Protein AF-A0A382J3R8-F1 (afdb_monomer)

Solvent-accessible surface area (backbone atoms only — not comparable to full-atom values): 2323 Å² total; per-residue (Å²): 123,49,76,52,97,90,33,80,30,58,73,95,46,60,64,59,62,31,44,44,70,34,90,90,34,47,70,71,54,26,48,48,59,63,71,72,110

Structure (mmCIF, N/CA/C/O backbone):
data_AF-A0A382J3R8-F1
#
_entry.id   AF-A0A382J3R8-F1
#
loop_
_atom_site.group_PDB
_atom_site.id
_atom_site.type_symbol
_atom_site.label_atom_id
_atom_site.label_alt_id
_atom_site.label_comp_id
_atom_site.label_asym_id
_atom_site.label_entity_id
_atom_site.label_seq_id
_atom_site.pdbx_PDB_ins_code
_atom_site.Cartn_x
_atom_site.Cartn_y
_atom_site.Cartn_z
_atom_site.occupancy
_atom_site.B_iso_or_equiv
_atom_site.auth_seq_id
_atom_site.auth_comp_i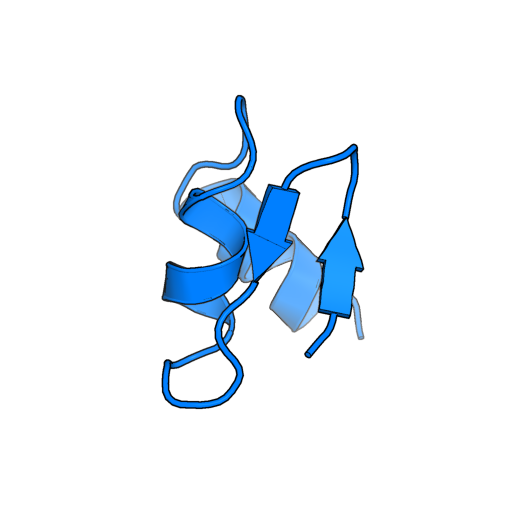d
_atom_site.auth_asym_id
_atom_site.auth_atom_id
_atom_site.pdbx_PDB_model_num
ATOM 1 N N . MET A 1 1 ? -2.000 -17.631 0.386 1.00 58.00 1 MET A N 1
ATOM 2 C CA . MET A 1 1 ? -1.729 -17.015 -0.924 1.00 58.00 1 MET A CA 1
ATOM 3 C C . MET A 1 1 ? -2.999 -16.329 -1.392 1.00 58.00 1 MET A C 1
ATOM 5 O O . MET A 1 1 ? -3.977 -17.013 -1.668 1.00 58.00 1 MET A O 1
ATOM 9 N N . ALA A 1 2 ? -3.031 -14.997 -1.372 1.00 70.25 2 ALA A N 1
ATOM 10 C CA . ALA A 1 2 ? -4.190 -14.222 -1.817 1.00 70.25 2 ALA A CA 1
ATOM 11 C C . ALA A 1 2 ? -3.863 -13.557 -3.159 1.00 70.25 2 ALA A C 1
ATOM 13 O O . ALA A 1 2 ? -2.787 -12.980 -3.312 1.00 70.25 2 ALA A O 1
ATOM 14 N N . MET A 1 3 ? -4.773 -13.640 -4.128 1.00 71.75 3 MET A N 1
ATOM 15 C CA . MET A 1 3 ? -4.619 -12.989 -5.429 1.00 71.75 3 MET A CA 1
ATOM 16 C C . MET A 1 3 ? -5.575 -11.801 -5.496 1.00 71.75 3 MET A C 1
ATOM 18 O O . MET A 1 3 ? -6.790 -11.982 -5.461 1.00 71.75 3 MET A O 1
ATOM 22 N N . ILE A 1 4 ? -5.030 -10.587 -5.570 1.00 73.12 4 ILE A N 1
ATOM 23 C CA . ILE A 1 4 ? -5.813 -9.348 -5.674 1.00 73.12 4 ILE A CA 1
ATOM 24 C C . ILE A 1 4 ? -5.428 -8.656 -6.976 1.00 73.12 4 ILE A C 1
ATOM 26 O O . ILE A 1 4 ? -4.259 -8.357 -7.202 1.00 73.12 4 ILE A O 1
ATOM 30 N N . SER A 1 5 ? -6.413 -8.410 -7.844 1.00 74.69 5 SER A N 1
ATOM 31 C CA . SER A 1 5 ? -6.228 -7.721 -9.132 1.00 74.69 5 SER A CA 1
ATOM 32 C C . SER A 1 5 ? -5.131 -8.324 -10.033 1.00 74.69 5 SER A C 1
ATOM 34 O O . SER A 1 5 ? -4.444 -7.602 -10.750 1.00 74.69 5 SER A O 1
ATOM 36 N N . GLY A 1 6 ? 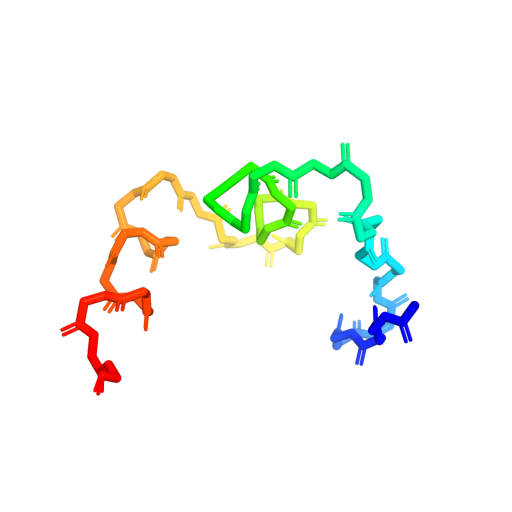-4.926 -9.645 -9.979 1.00 72.19 6 GLY A N 1
ATOM 37 C CA . GLY A 1 6 ? -3.861 -10.312 -10.739 1.00 72.19 6 GLY A CA 1
ATOM 38 C C . GLY A 1 6 ? -2.479 -10.290 -10.075 1.00 72.19 6 GLY A C 1
ATOM 39 O O . GLY A 1 6 ? -1.541 -10.866 -10.619 1.00 72.19 6 GLY A O 1
ATOM 40 N N . VAL A 1 7 ? -2.347 -9.678 -8.894 1.00 75.69 7 VAL A N 1
ATOM 41 C CA . VAL A 1 7 ? -1.105 -9.639 -8.117 1.00 75.69 7 VAL A CA 1
ATOM 42 C C . VAL A 1 7 ? -1.151 -10.664 -6.991 1.00 75.69 7 VAL A C 1
ATOM 44 O O . VAL A 1 7 ? -2.115 -10.750 -6.229 1.00 75.69 7 VAL A O 1
ATOM 47 N N . ASN A 1 8 ? -0.077 -11.442 -6.889 1.00 79.62 8 ASN A N 1
ATOM 48 C CA . ASN A 1 8 ? 0.113 -12.419 -5.832 1.00 79.62 8 ASN A CA 1
ATOM 49 C C . ASN A 1 8 ? 0.620 -11.732 -4.556 1.00 79.62 8 ASN A C 1
ATOM 51 O O . ASN A 1 8 ? 1.724 -11.182 -4.536 1.00 79.62 8 ASN A O 1
ATOM 55 N N . ILE A 1 9 ? -0.186 -11.767 -3.496 1.00 80.62 9 ILE A N 1
ATOM 56 C CA . ILE A 1 9 ? 0.136 -11.16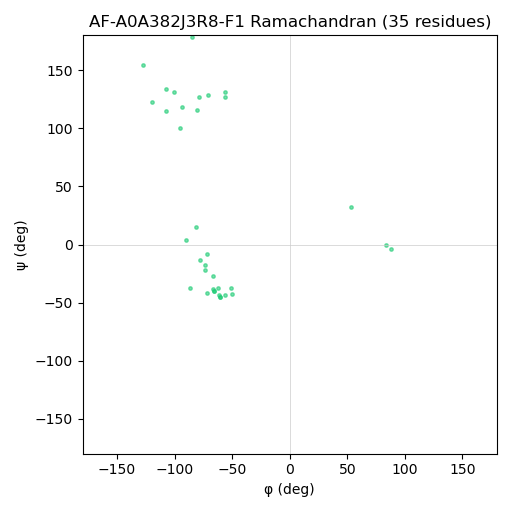7 -2.205 1.00 80.62 9 ILE A CA 1
ATOM 57 C C . ILE A 1 9 ? 0.770 -12.235 -1.303 1.00 80.62 9 ILE A C 1
ATOM 59 O O . ILE A 1 9 ? 0.107 -13.225 -0.970 1.00 80.62 9 ILE A O 1
ATOM 63 N N . PRO A 1 10 ? 2.034 -12.043 -0.877 1.00 74.56 10 PRO A N 1
ATOM 64 C CA . PRO A 1 10 ? 2.703 -12.972 0.020 1.00 74.56 10 PRO A CA 1
ATOM 65 C C . PRO A 1 10 ? 2.105 -12.887 1.431 1.00 74.56 10 PRO A C 1
ATOM 67 O O . PRO A 1 10 ? 2.033 -11.813 2.025 1.00 74.56 10 PRO A O 1
ATOM 70 N N . ASP A 1 11 ? 1.731 -14.040 1.979 1.00 74.62 11 ASP A N 1
ATOM 71 C CA . ASP A 1 11 ? 1.197 -14.210 3.342 1.00 74.62 11 ASP A CA 1
ATOM 72 C C . ASP A 1 11 ? 2.270 -14.067 4.432 1.00 74.62 11 ASP A C 1
ATOM 74 O O . ASP A 1 11 ? 1.969 -13.701 5.563 1.00 74.62 11 ASP A O 1
ATOM 78 N N . ASN A 1 12 ? 3.543 -14.257 4.080 1.00 79.25 12 ASN A N 1
ATOM 79 C CA . ASN A 1 12 ? 4.666 -14.152 5.013 1.00 79.25 12 ASN A CA 1
ATOM 80 C C . ASN A 1 12 ? 5.132 -12.699 5.273 1.00 79.25 12 ASN A C 1
ATOM 82 O O . ASN A 1 12 ? 6.242 -12.460 5.752 1.00 79.25 12 ASN A O 1
ATOM 86 N N . LYS A 1 13 ? 4.319 -11.699 4.902 1.00 78.88 13 LYS A N 1
ATOM 87 C CA . LYS A 1 13 ? 4.594 -10.267 5.105 1.00 78.88 13 LYS A CA 1
ATOM 88 C C . LYS A 1 13 ? 3.423 -9.595 5.811 1.00 78.88 13 LYS A C 1
ATOM 90 O O . LYS A 1 13 ? 2.277 -10.008 5.681 1.00 78.88 13 LYS A O 1
ATOM 95 N N . ARG A 1 14 ? 3.703 -8.489 6.511 1.00 82.88 14 ARG A N 1
ATOM 96 C CA . ARG A 1 14 ? 2.644 -7.625 7.055 1.00 82.88 14 ARG A CA 1
ATOM 97 C C . ARG A 1 14 ? 1.718 -7.181 5.919 1.00 82.88 14 ARG A C 1
ATOM 99 O O . ARG A 1 14 ? 2.205 -6.662 4.914 1.00 82.88 14 ARG A O 1
ATOM 106 N N . ILE A 1 15 ? 0.405 -7.316 6.118 1.00 84.19 15 ILE A N 1
ATOM 107 C CA . ILE A 1 15 ? -0.641 -6.961 5.140 1.00 84.19 15 ILE A CA 1
ATOM 108 C C . IL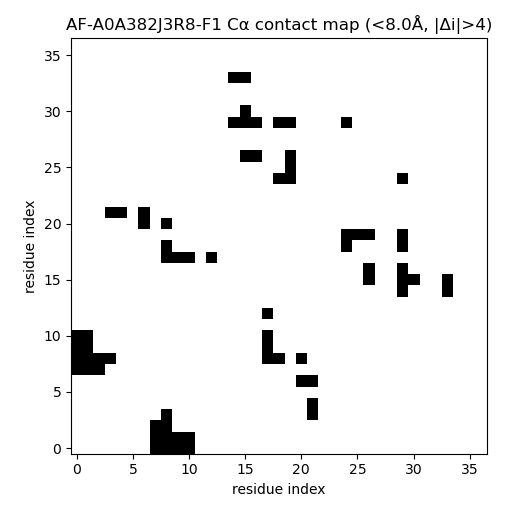E A 1 15 ? -0.464 -5.538 4.583 1.00 84.19 15 ILE A C 1
ATOM 110 O O . ILE A 1 15 ? -0.589 -5.337 3.382 1.00 84.19 15 ILE A O 1
ATOM 114 N N . ASN A 1 16 ? -0.041 -4.578 5.413 1.00 84.62 16 ASN A N 1
ATOM 115 C CA . ASN A 1 16 ? 0.328 -3.211 5.006 1.00 84.62 16 ASN A CA 1
ATOM 116 C C . ASN A 1 16 ? 1.316 -3.160 3.831 1.00 84.62 16 ASN A C 1
ATOM 118 O O . ASN A 1 16 ? 1.172 -2.317 2.950 1.00 84.62 16 ASN A O 1
ATOM 122 N N . 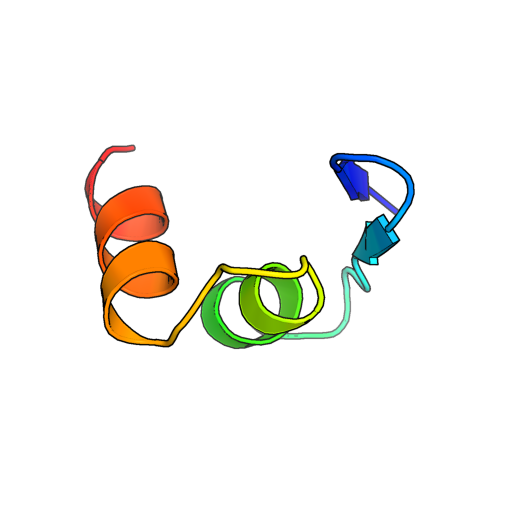ILE A 1 17 ? 2.331 -4.024 3.838 1.00 85.56 17 ILE A N 1
ATOM 123 C CA . ILE A 1 17 ? 3.374 -4.061 2.809 1.00 85.56 17 ILE A CA 1
ATOM 124 C C . ILE A 1 17 ? 2.906 -4.934 1.653 1.00 85.56 17 ILE A C 1
ATOM 126 O O . ILE A 1 17 ? 3.158 -4.622 0.494 1.00 85.56 17 ILE A O 1
ATOM 130 N N . ALA A 1 18 ? 2.198 -6.012 1.973 1.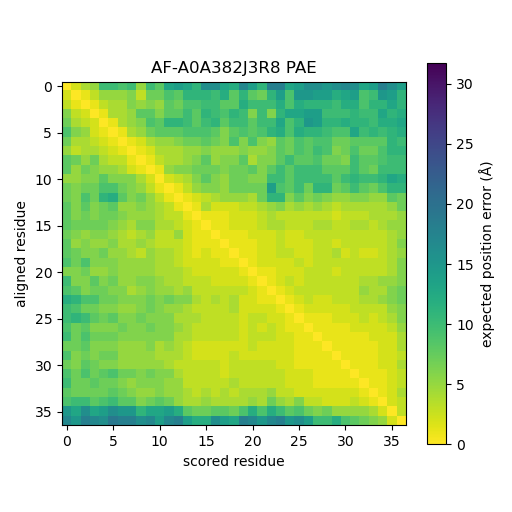00 85.81 18 ALA A N 1
ATOM 131 C CA . ALA A 1 18 ? 1.686 -6.959 1.002 1.00 85.81 18 ALA A CA 1
ATOM 132 C C . ALA A 1 18 ? 0.675 -6.293 0.037 1.00 85.81 18 ALA A C 1
ATOM 134 O O . ALA A 1 18 ? 0.733 -6.523 -1.167 1.00 85.81 18 ALA A O 1
ATOM 135 N N . LEU A 1 19 ? -0.161 -5.375 0.536 1.00 86.12 19 LEU A N 1
ATOM 136 C CA . LEU A 1 19 ? -1.098 -4.583 -0.269 1.00 86.12 19 LEU A CA 1
ATOM 137 C C . LEU A 1 19 ? -0.403 -3.603 -1.228 1.00 86.12 19 LEU A C 1
ATOM 139 O O . LEU A 1 19 ? -0.940 -3.320 -2.292 1.00 86.12 19 LEU A O 1
ATOM 143 N N . ARG A 1 20 ? 0.811 -3.133 -0.907 1.00 86.88 20 ARG A N 1
ATOM 144 C CA . ARG A 1 20 ? 1.576 -2.199 -1.760 1.00 86.88 20 ARG A CA 1
ATOM 145 C C . ARG A 1 20 ? 2.136 -2.835 -3.032 1.00 86.88 20 ARG A C 1
ATOM 147 O O . ARG A 1 20 ? 2.667 -2.128 -3.881 1.00 86.88 20 ARG A O 1
ATOM 154 N N . TYR A 1 21 ? 2.045 -4.158 -3.167 1.00 84.19 21 TYR A N 1
ATOM 155 C CA . TYR A 1 21 ? 2.382 -4.848 -4.413 1.00 84.19 21 TYR A CA 1
ATOM 156 C C . TYR A 1 21 ? 1.319 -4.645 -5.497 1.00 84.19 21 TYR A C 1
ATOM 158 O O . TYR A 1 21 ? 1.597 -4.858 -6.675 1.00 84.19 21 TYR A O 1
ATOM 166 N N . VAL A 1 22 ? 0.111 -4.223 -5.116 1.00 84.38 22 VAL A N 1
ATOM 167 C CA . VAL A 1 22 ? -0.954 -3.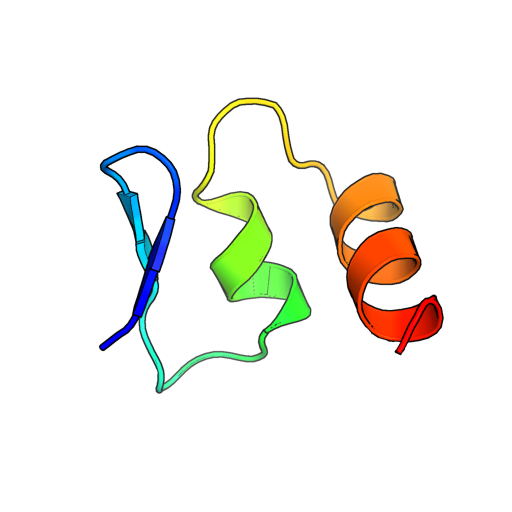898 -6.060 1.00 84.38 22 VAL A CA 1
ATOM 168 C C . VAL A 1 22 ? -0.696 -2.505 -6.634 1.00 84.38 22 VAL A C 1
ATOM 170 O O . VAL A 1 22 ? -0.524 -1.534 -5.895 1.00 84.38 22 VAL A O 1
ATOM 173 N N . TYR A 1 23 ? -0.676 -2.403 -7.964 1.00 84.06 23 TYR A N 1
ATOM 174 C CA . TYR A 1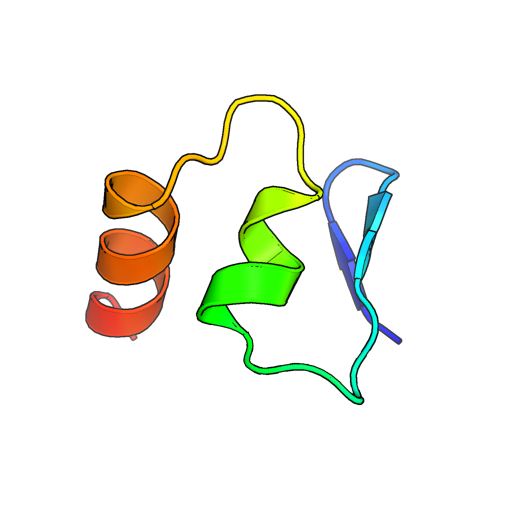 23 ? -0.484 -1.131 -8.657 1.00 84.06 23 TYR A CA 1
ATOM 175 C C . TYR A 1 23 ? -1.537 -0.106 -8.210 1.00 84.06 23 TYR A C 1
ATOM 177 O O . TYR A 1 23 ? -2.735 -0.381 -8.232 1.00 84.06 23 TYR A O 1
ATOM 185 N N . GLY A 1 24 ? -1.079 1.072 -7.779 1.00 85.81 24 GLY A N 1
ATOM 186 C CA . GLY A 1 24 ? -1.945 2.135 -7.263 1.00 85.81 24 GLY A CA 1
ATOM 187 C C . GLY A 1 24 ? -2.250 2.067 -5.761 1.00 85.81 24 GLY A C 1
ATOM 188 O O . GLY A 1 24 ? -2.860 3.000 -5.243 1.00 85.81 24 GLY A O 1
ATOM 189 N N . ILE A 1 25 ? -1.800 1.038 -5.028 1.00 88.12 25 ILE A N 1
ATOM 190 C CA . ILE A 1 25 ? -1.962 0.971 -3.566 1.00 88.12 25 ILE A CA 1
ATOM 191 C C . ILE A 1 25 ? -0.701 1.489 -2.862 1.00 88.12 25 ILE A C 1
ATOM 193 O O . ILE A 1 25 ? 0.303 0.798 -2.710 1.00 88.12 25 ILE A O 1
ATOM 197 N N . GLY A 1 26 ? -0.767 2.741 -2.404 1.00 88.44 26 GLY A N 1
ATOM 198 C CA . GLY A 1 26 ? 0.259 3.363 -1.563 1.00 88.44 26 GLY A CA 1
ATOM 199 C C . GLY A 1 26 ? 0.095 3.074 -0.059 1.00 88.44 26 GLY A C 1
ATOM 200 O O . GLY A 1 26 ? -0.879 2.440 0.351 1.00 88.44 26 GLY A O 1
ATOM 201 N N . PRO A 1 27 ? 1.007 3.584 0.795 1.00 89.56 27 PRO A N 1
ATOM 202 C CA . PRO A 1 27 ? 0.960 3.394 2.250 1.00 89.56 27 PRO A CA 1
ATOM 203 C C . PRO A 1 27 ? -0.359 3.862 2.882 1.00 89.56 27 PRO A C 1
ATOM 205 O O . PRO A 1 27 ? -0.936 3.130 3.678 1.00 89.56 27 PRO A O 1
ATOM 208 N N . ALA A 1 28 ? -0.867 5.031 2.478 1.00 89.94 28 ALA A N 1
ATOM 209 C CA . ALA A 1 28 ? -2.107 5.599 3.011 1.00 89.94 28 ALA A CA 1
ATOM 210 C C . ALA A 1 28 ? -3.351 4.771 2.642 1.00 89.94 28 ALA A C 1
ATOM 212 O O . ALA A 1 28 ? -4.253 4.599 3.454 1.00 89.94 28 ALA A O 1
ATOM 213 N N . ILE A 1 29 ? -3.393 4.228 1.420 1.00 89.56 29 ILE A N 1
ATOM 214 C CA . ILE A 1 29 ? -4.502 3.383 0.955 1.00 89.56 29 ILE A CA 1
ATOM 215 C C . ILE A 1 29 ? -4.443 2.025 1.656 1.00 89.56 29 ILE A C 1
ATOM 217 O O . ILE A 1 29 ? -5.471 1.528 2.105 1.00 89.56 29 ILE A O 1
ATOM 221 N N . ALA A 1 30 ? -3.245 1.454 1.808 1.00 89.19 30 ALA A N 1
ATOM 222 C CA . ALA A 1 30 ? -3.052 0.206 2.536 1.00 89.19 30 ALA A CA 1
ATOM 223 C C . ALA A 1 30 ? -3.500 0.324 4.003 1.00 89.19 30 ALA A C 1
ATOM 225 O O . ALA A 1 30 ? -4.211 -0.551 4.488 1.00 89.19 30 ALA A O 1
ATOM 226 N N . GLU A 1 31 ? -3.141 1.408 4.700 1.00 89.44 31 GLU A N 1
ATOM 227 C CA . GLU A 1 31 ? -3.611 1.651 6.071 1.00 89.44 31 GLU A CA 1
ATOM 228 C C . GLU A 1 31 ? -5.116 1.887 6.143 1.00 89.44 31 GLU A C 1
ATOM 230 O O . GLU A 1 31 ? -5.771 1.342 7.027 1.00 89.44 31 GLU A O 1
ATOM 235 N N . LYS A 1 32 ? -5.685 2.626 5.185 1.00 88.88 32 LYS A N 1
ATOM 236 C CA . LYS A 1 32 ? -7.133 2.828 5.111 1.00 88.88 32 LYS A CA 1
ATOM 237 C C . LYS A 1 32 ? -7.882 1.503 4.933 1.00 88.88 32 LYS A C 1
ATOM 239 O O . LYS A 1 32 ? -8.845 1.273 5.647 1.00 88.88 32 LYS A O 1
ATOM 244 N N . ILE A 1 33 ? -7.421 0.618 4.045 1.00 85.19 33 ILE A N 1
ATOM 245 C CA . ILE A 1 33 ? -8.026 -0.709 3.825 1.00 85.19 33 ILE A CA 1
ATOM 246 C C . ILE A 1 33 ? -7.964 -1.557 5.101 1.00 85.19 33 ILE A C 1
ATOM 248 O O . ILE A 1 33 ? -8.955 -2.182 5.464 1.00 85.19 33 ILE A O 1
ATOM 252 N N . ILE A 1 34 ? -6.824 -1.548 5.799 1.00 85.00 34 ILE A N 1
ATOM 253 C CA . ILE A 1 34 ? -6.652 -2.283 7.062 1.00 85.00 34 ILE A CA 1
ATOM 254 C C . ILE A 1 34 ? -7.545 -1.711 8.165 1.00 85.00 34 ILE A C 1
ATOM 256 O O . ILE A 1 34 ? -8.106 -2.469 8.940 1.00 85.00 34 ILE A O 1
ATOM 260 N N . SER A 1 35 ? -7.678 -0.386 8.235 1.00 87.31 35 SER A N 1
ATOM 261 C CA . SER A 1 35 ? -8.484 0.302 9.246 1.00 87.31 35 SER A CA 1
ATOM 262 C C . SER A 1 35 ? -9.990 0.265 8.961 1.00 87.31 35 SER A C 1
ATOM 264 O O . SER A 1 35 ? -10.768 0.655 9.828 1.00 87.31 35 SER A O 1
ATOM 266 N N . GLN A 1 36 ? -10.409 -0.124 7.753 1.00 81.75 36 GLN A N 1
ATOM 267 C CA . GLN A 1 36 ? -11.817 -0.215 7.353 1.00 81.75 36 GLN A CA 1
ATOM 268 C C . GLN A 1 36 ? -12.449 -1.593 7.631 1.00 81.75 36 GLN A C 1
ATOM 270 O O . GLN A 1 36 ? -13.606 -1.792 7.266 1.00 81.75 36 GLN A O 1
ATOM 275 N N . THR A 1 37 ? -11.718 -2.524 8.255 1.00 52.44 37 THR A N 1
ATOM 276 C CA . THR A 1 37 ? -12.207 -3.846 8.697 1.00 52.44 37 THR A CA 1
ATOM 277 C C . THR A 1 37 ? -12.157 -3.936 10.214 1.00 52.44 37 THR A C 1
ATOM 279 O O . THR A 1 37 ? -13.156 -4.405 10.798 1.00 52.44 37 THR A O 1
#

Radius of gyration: 9.19 Å; Cα contacts (8 Å, |Δi|>4): 36; chains: 1; bounding box: 17×23×20 Å

Secondary structure (DSSP, 8-state):
-EEETTEEE-TTS-HHHHGGGSTT--HHHHHHHHHT-

Foldseek 3Di:
DDADPNDDFDPVDDQLVSQVSDPPQDNVNSVVVVVVD

Sequence (37 aa):
MAMISGVNIPDNKRINIALRYVYGIGPAIAEKIISQT

Nearest PDB structures (foldseek):
  8buu-assembly1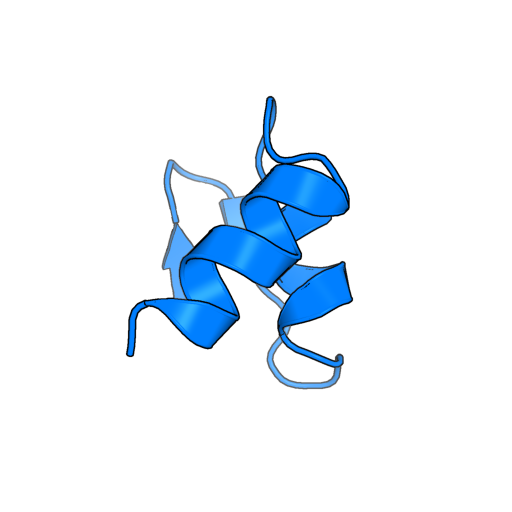_m  TM=9.232E-01  e=5.580E-02  Bacillus subtilis subsp. subtilis str. 168
  8rd8-assembly1_MM  TM=9.233E-01  e=6.441E-02  Psychrobacter urativorans
  7qv3-assembly1_m  TM=9.206E-01  e=6.920E-02  Bacillus subtilis subsp. subtilis str. 168
  7mqa-assembly1_L3  TM=9.244E-01  e=1.221E+00  Homo sapiens
  8cq7-assembly1_U  TM=9.205E-01  e=2.168E+00  Candida albicans

Organism: NCBI:txid408172

Mean predicted aligned error: 5.57 Å

InterPro domains:
  IPR010979 Small ribosomal subunit protein uS13-like, H2TH [SSF46946] (2-36)

pLDDT: mean 81.15, std 8.44, range [52.44, 89.94]